Protein AF-A0A8J3A6X4-F1 (afdb_monomer_lite)

Foldseek 3Di:
DDDDDPDDDPPVVVVVVVVVVVVVVVVVLVVLLVQLLVLLVQLVVCVVVVNLVSNLVSLVSNLVSPDPVLNVLSVLLNVLSVVVVVPDPCSVVPVSNVVSNVVSVVVSCVSVDPPD

Sequence (116 aa):
MLLVAPLLLSGACSGLQERVEDVRSGSQELTDRARFCLSVVRAANALEGGDHTTAADAAQEALAQAPEELRGDARTVAEAAETVRQGDRSVLQDPTVVAAAERLQDDTRALCDPTG

Structure (mmCIF, N/CA/C/O backbone):
data_AF-A0A8J3A6X4-F1
#
_entry.id   AF-A0A8J3A6X4-F1
#
loop_
_atom_site.group_PDB
_atom_site.id
_atom_site.type_symbol
_atom_site.label_atom_id
_atom_site.label_alt_id
_atom_site.label_comp_id
_atom_site.label_asym_id
_atom_site.label_entity_id
_atom_site.label_seq_id
_atom_site.pdbx_PDB_ins_code
_atom_site.Cartn_x
_atom_site.Cartn_y
_atom_site.Cartn_z
_atom_site.occupancy
_atom_site.B_iso_or_equiv
_atom_site.auth_seq_id
_atom_site.auth_comp_id
_atom_site.auth_asym_id
_atom_site.auth_atom_id
_atom_site.pdbx_PDB_model_num
ATOM 1 N N . MET A 1 1 ? 41.258 -39.233 -47.697 1.00 44.78 1 MET A N 1
ATOM 2 C CA . MET A 1 1 ? 41.375 -38.409 -46.477 1.00 44.78 1 MET A CA 1
ATOM 3 C C . MET A 1 1 ? 41.070 -36.966 -46.839 1.00 44.78 1 MET A C 1
ATOM 5 O O . MET A 1 1 ? 41.830 -36.388 -47.598 1.00 44.78 1 MET A O 1
ATOM 9 N N . LEU A 1 2 ? 39.961 -36.419 -46.342 1.00 38.56 2 LEU A N 1
ATOM 10 C CA . LEU A 1 2 ? 39.636 -34.991 -46.386 1.00 38.56 2 LEU A CA 1
ATOM 11 C C . LEU A 1 2 ? 39.010 -34.649 -45.028 1.00 38.56 2 LEU A C 1
ATOM 13 O O . LEU A 1 2 ? 37.846 -34.931 -44.768 1.00 38.56 2 LEU A O 1
ATOM 17 N N . LEU A 1 3 ? 39.867 -34.158 -44.134 1.00 53.09 3 LEU A N 1
ATOM 18 C CA . LEU A 1 3 ? 39.555 -33.574 -42.833 1.00 53.09 3 LEU A CA 1
ATOM 19 C C . LEU A 1 3 ? 39.395 -32.068 -43.046 1.00 53.09 3 LEU A C 1
ATOM 21 O O . LEU A 1 3 ? 40.406 -31.432 -43.319 1.00 53.09 3 LEU A O 1
ATOM 25 N N . VAL A 1 4 ? 38.194 -31.497 -42.889 1.00 47.00 4 VAL A N 1
ATOM 26 C CA . VAL A 1 4 ? 38.027 -30.066 -42.562 1.00 47.00 4 VAL A CA 1
ATOM 27 C C . VAL A 1 4 ? 36.758 -29.853 -41.712 1.00 47.00 4 VAL A C 1
ATOM 29 O O . VAL A 1 4 ? 35.642 -29.855 -42.214 1.00 47.00 4 VAL A O 1
ATOM 32 N N . ALA A 1 5 ? 37.000 -29.739 -40.403 1.00 46.97 5 ALA A N 1
ATOM 33 C CA . ALA A 1 5 ? 36.341 -28.957 -39.344 1.00 46.97 5 ALA A CA 1
ATOM 34 C C . ALA A 1 5 ? 34.844 -28.551 -39.422 1.00 46.97 5 ALA A C 1
ATOM 36 O O . ALA A 1 5 ? 34.476 -27.711 -40.242 1.00 46.97 5 ALA A O 1
ATOM 37 N N . PRO A 1 6 ? 34.031 -28.923 -38.406 1.00 48.16 6 PRO A N 1
ATOM 38 C CA . PRO A 1 6 ? 32.851 -28.175 -37.992 1.00 48.16 6 PRO A CA 1
ATOM 39 C C . PRO A 1 6 ? 33.184 -27.365 -36.724 1.00 48.16 6 PRO A C 1
ATOM 41 O O . PRO A 1 6 ? 33.001 -27.845 -35.611 1.00 48.16 6 PRO A O 1
ATOM 44 N N . LEU A 1 7 ? 33.725 -26.153 -36.858 1.00 49.59 7 LEU A N 1
ATOM 45 C CA . LEU A 1 7 ? 34.092 -25.321 -35.698 1.00 49.59 7 LEU A CA 1
ATOM 46 C C . LEU A 1 7 ? 33.780 -23.835 -35.926 1.00 49.59 7 LEU A C 1
ATOM 48 O O . LEU A 1 7 ? 34.659 -23.007 -35.758 1.00 49.59 7 LEU A O 1
ATOM 52 N N . LEU A 1 8 ? 32.551 -23.468 -36.316 1.00 47.03 8 LEU A N 1
ATOM 53 C CA . LEU A 1 8 ? 32.143 -22.047 -36.392 1.00 47.03 8 LEU A CA 1
ATOM 54 C C . LEU A 1 8 ? 30.648 -21.780 -36.089 1.00 47.03 8 LEU A C 1
ATOM 56 O O . LEU A 1 8 ? 30.084 -20.814 -36.589 1.00 47.03 8 LEU A O 1
ATOM 60 N N . LEU A 1 9 ? 29.980 -22.595 -35.262 1.00 48.88 9 LEU A N 1
ATOM 61 C CA . LEU A 1 9 ? 28.567 -22.363 -34.880 1.00 48.88 9 LEU A CA 1
ATOM 62 C C . LEU A 1 9 ? 28.341 -22.069 -33.386 1.00 48.88 9 LEU A C 1
ATOM 64 O O . LEU A 1 9 ? 27.227 -21.742 -32.987 1.00 48.88 9 LEU A O 1
ATOM 68 N N . SER A 1 10 ? 29.383 -22.106 -32.557 1.00 49.12 10 SER A N 1
ATOM 69 C CA . SER A 1 10 ? 29.276 -21.901 -31.105 1.00 49.12 10 SER A CA 1
ATOM 70 C C . SER A 1 10 ? 29.256 -20.430 -30.656 1.00 49.12 10 SER A C 1
ATOM 72 O O . SER A 1 10 ? 28.929 -20.172 -29.505 1.00 49.12 10 SER A O 1
ATOM 74 N N . GLY A 1 11 ? 29.553 -19.462 -31.535 1.00 47.81 11 GLY A N 1
ATOM 75 C CA . GLY A 1 11 ? 29.547 -18.027 -31.193 1.00 47.81 11 GLY A CA 1
ATOM 76 C C . GLY A 1 11 ? 28.224 -17.291 -31.453 1.00 47.81 11 GLY A C 1
ATOM 77 O O . GLY A 1 11 ? 28.007 -16.215 -30.908 1.00 47.81 11 GLY A O 1
ATOM 78 N N . ALA A 1 12 ? 27.330 -17.855 -32.273 1.00 49.62 12 ALA A N 1
ATOM 79 C CA . ALA A 1 12 ? 26.038 -17.238 -32.600 1.00 49.62 12 ALA A CA 1
ATOM 80 C C . ALA A 1 12 ? 24.930 -17.579 -31.585 1.00 49.62 12 ALA A C 1
ATOM 82 O O . ALA A 1 12 ? 23.922 -16.881 -31.517 1.00 49.62 12 ALA A O 1
ATOM 83 N N . CYS A 1 13 ? 25.113 -18.639 -30.789 1.00 51.44 13 CYS A N 1
ATOM 84 C CA . CYS A 1 13 ? 24.137 -19.058 -29.784 1.00 51.44 13 CYS A CA 1
ATOM 85 C C . CYS A 1 13 ? 24.251 -18.248 -28.486 1.00 51.44 13 CYS A C 1
ATOM 87 O O . CYS A 1 13 ? 23.224 -17.912 -27.913 1.00 51.44 13 CYS A O 1
ATOM 89 N N . SER A 1 14 ? 25.458 -17.866 -28.057 1.00 53.91 14 SER A N 1
ATOM 90 C CA . SER A 1 14 ? 25.681 -17.103 -26.819 1.00 53.91 14 SER A CA 1
ATOM 91 C C . SER A 1 14 ? 25.059 -15.703 -26.862 1.00 53.91 14 SER A C 1
ATOM 93 O O . SER A 1 14 ? 24.336 -15.334 -25.944 1.00 53.91 14 SER A O 1
ATOM 95 N N . GLY A 1 15 ? 25.220 -14.968 -27.969 1.00 54.69 15 GLY A N 1
ATOM 96 C CA . GLY A 1 15 ? 24.597 -13.645 -28.130 1.00 54.69 15 GLY A CA 1
ATOM 97 C C . GLY A 1 15 ? 23.071 -13.677 -28.306 1.00 54.69 15 GLY A C 1
ATOM 98 O O . GLY A 1 15 ? 22.401 -12.674 -28.062 1.00 54.69 15 GLY A O 1
ATOM 99 N N . LEU A 1 16 ? 22.501 -14.815 -28.723 1.00 59.03 16 LEU A N 1
ATOM 100 C CA . LEU A 1 16 ? 21.048 -15.018 -28.748 1.00 59.03 16 LEU A CA 1
ATOM 101 C C . LEU A 1 16 ? 20.521 -1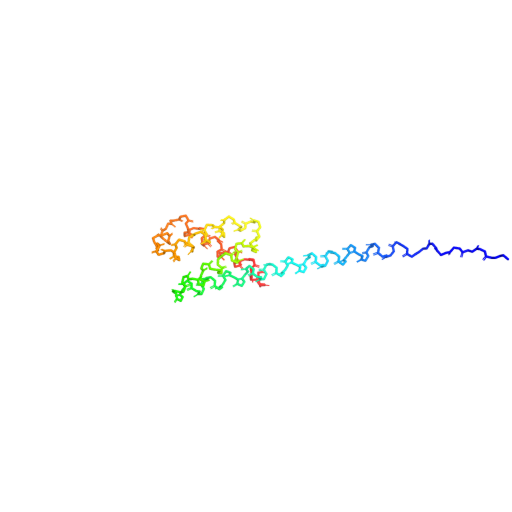5.378 -27.349 1.00 59.03 16 LEU A C 1
ATOM 103 O O . LEU A 1 16 ? 19.426 -14.963 -26.989 1.00 59.03 16 LEU A O 1
ATOM 107 N N . GLN A 1 17 ? 21.307 -16.119 -26.564 1.00 60.03 17 GLN A N 1
ATOM 108 C CA . GLN A 1 17 ? 20.974 -16.530 -25.201 1.00 60.03 17 GLN A CA 1
ATOM 109 C C . GLN A 1 17 ? 20.947 -15.334 -24.241 1.00 60.03 17 GLN A C 1
ATOM 111 O O . GLN A 1 17 ? 19.949 -15.167 -23.548 1.00 60.03 17 GLN A O 1
ATOM 116 N N . GLU A 1 18 ? 21.946 -14.443 -24.310 1.00 60.50 18 GLU A N 1
ATOM 117 C CA . GLU A 1 18 ? 21.951 -13.175 -23.558 1.00 60.50 18 GLU A CA 1
ATOM 118 C C . GLU A 1 18 ? 20.724 -12.319 -23.890 1.00 60.50 18 GLU A C 1
ATOM 120 O O . GLU A 1 18 ? 20.041 -11.840 -22.994 1.00 60.50 18 GLU A O 1
ATOM 125 N N . ARG A 1 19 ? 20.371 -12.179 -25.176 1.00 62.09 19 ARG A N 1
ATOM 126 C CA . ARG A 1 19 ? 19.186 -11.403 -25.586 1.00 62.09 19 ARG A CA 1
ATOM 127 C C . ARG A 1 19 ? 17.869 -12.029 -25.125 1.00 62.09 19 ARG A C 1
ATOM 129 O O . ARG A 1 19 ? 16.920 -11.304 -24.847 1.00 62.09 19 ARG A O 1
ATOM 136 N N . VAL A 1 20 ? 17.782 -13.358 -25.073 1.00 63.88 20 VAL A N 1
ATOM 137 C CA . VAL A 1 20 ? 16.595 -14.064 -24.567 1.00 63.88 20 VAL A CA 1
ATOM 138 C C . VAL A 1 20 ? 16.482 -13.926 -23.047 1.00 63.88 20 VAL A C 1
ATOM 140 O O . VAL A 1 20 ? 15.371 -13.759 -22.547 1.00 63.88 20 VAL A O 1
ATOM 143 N N . GLU A 1 21 ? 17.598 -13.960 -22.316 1.00 62.25 21 GLU A N 1
ATOM 144 C CA . GLU A 1 21 ? 17.624 -13.687 -20.874 1.00 62.25 21 GLU A CA 1
ATOM 145 C C . GLU A 1 21 ? 17.238 -12.240 -20.562 1.00 62.25 21 GLU A C 1
ATOM 147 O O . GLU A 1 21 ? 16.410 -12.024 -19.681 1.00 62.25 21 GLU A O 1
ATOM 152 N N . ASP A 1 22 ? 17.725 -11.275 -21.340 1.00 66.31 22 ASP A N 1
ATOM 153 C CA . ASP A 1 22 ? 17.411 -9.851 -21.173 1.00 66.31 22 ASP A CA 1
ATOM 154 C C . ASP A 1 22 ? 15.918 -9.563 -21.435 1.00 66.31 22 ASP A C 1
ATOM 156 O O . ASP A 1 22 ? 15.228 -8.937 -20.629 1.00 66.31 22 ASP A O 1
ATOM 160 N N . VAL A 1 23 ? 15.354 -10.139 -22.508 1.00 63.72 23 VAL A N 1
ATOM 161 C CA . VAL A 1 23 ? 13.910 -10.057 -22.808 1.00 63.72 23 VAL A CA 1
ATOM 162 C C . VAL A 1 23 ? 13.067 -10.744 -21.731 1.00 63.72 23 VAL A C 1
ATOM 164 O O . VAL A 1 23 ? 11.994 -10.251 -21.370 1.00 63.72 23 VAL A O 1
ATOM 167 N N . ARG A 1 24 ? 13.524 -11.885 -21.203 1.00 67.81 24 ARG A N 1
ATOM 168 C CA . ARG A 1 24 ? 12.823 -12.607 -20.135 1.00 67.81 24 ARG A CA 1
ATOM 169 C C . ARG A 1 24 ? 12.846 -11.823 -18.826 1.00 67.81 24 ARG A C 1
ATOM 171 O O . ARG A 1 24 ? 11.805 -11.749 -18.177 1.00 67.81 24 ARG A O 1
ATOM 178 N N . SER A 1 25 ? 13.988 -11.237 -18.476 1.00 66.50 25 SER A N 1
ATOM 179 C CA . SER A 1 25 ? 14.158 -10.392 -17.293 1.00 66.50 25 SER A CA 1
ATOM 180 C C . SER A 1 25 ? 13.246 -9.168 -17.374 1.00 66.50 25 SER A C 1
ATOM 182 O O . SER A 1 25 ? 12.422 -8.960 -16.486 1.00 66.50 25 SER A O 1
ATOM 184 N N . GLY A 1 26 ? 13.265 -8.446 -18.500 1.00 69.69 26 GLY A N 1
ATOM 185 C CA . GLY A 1 26 ? 12.370 -7.305 -18.714 1.00 69.69 26 GLY A CA 1
ATOM 186 C C . GLY A 1 26 ? 10.883 -7.687 -18.699 1.00 69.69 26 GLY A C 1
ATOM 187 O O . GLY A 1 26 ? 10.051 -6.949 -18.181 1.00 69.69 26 GLY A O 1
ATOM 188 N N . SER A 1 27 ? 10.523 -8.874 -19.201 1.00 69.81 27 SER A N 1
ATOM 189 C CA . SER A 1 27 ? 9.133 -9.359 -19.155 1.00 69.81 27 SER A CA 1
ATOM 190 C C . SER A 1 27 ? 8.670 -9.696 -17.733 1.00 69.81 27 SER A C 1
ATOM 192 O O . SER A 1 27 ? 7.501 -9.486 -17.402 1.00 69.81 27 SER A O 1
ATOM 194 N N . GLN A 1 28 ? 9.561 -10.230 -16.894 1.00 74.81 28 GLN A N 1
ATOM 195 C CA . GLN A 1 28 ? 9.268 -10.513 -15.488 1.00 74.81 28 GLN A CA 1
ATOM 196 C C . GLN A 1 28 ? 9.065 -9.215 -14.708 1.00 74.81 28 GLN A C 1
ATOM 198 O O . GLN A 1 28 ? 8.036 -9.067 -14.056 1.00 74.81 28 GLN A O 1
ATOM 203 N N . GLU A 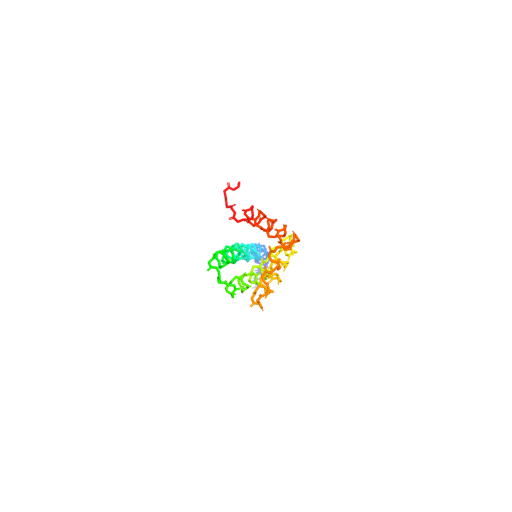1 29 ? 9.952 -8.240 -14.892 1.00 77.88 29 GLU A N 1
ATOM 204 C CA . GLU A 1 29 ? 9.854 -6.924 -14.256 1.00 77.88 29 GLU A CA 1
ATOM 205 C C . GLU A 1 29 ? 8.563 -6.181 -14.642 1.00 77.88 29 GLU A C 1
ATOM 207 O O . GLU A 1 29 ? 7.856 -5.655 -13.782 1.00 77.88 29 GLU A O 1
ATOM 212 N N . LEU A 1 30 ? 8.179 -6.210 -15.924 1.00 80.94 30 LEU A N 1
ATOM 213 C CA . LEU A 1 30 ? 6.901 -5.653 -16.382 1.00 80.94 30 LEU A CA 1
ATOM 214 C C . LEU A 1 30 ? 5.695 -6.367 -15.761 1.00 80.94 30 LEU A C 1
ATOM 216 O O . LEU A 1 30 ? 4.687 -5.731 -15.447 1.00 80.94 30 LEU A O 1
ATOM 220 N N . THR A 1 31 ? 5.789 -7.686 -15.584 1.00 85.69 31 THR A N 1
ATOM 221 C CA . THR A 1 31 ? 4.718 -8.475 -14.968 1.00 85.69 31 THR A CA 1
ATOM 222 C C . THR A 1 31 ? 4.575 -8.133 -13.486 1.00 85.69 31 THR A C 1
ATOM 224 O O . THR A 1 31 ? 3.452 -7.959 -13.012 1.00 85.69 31 THR A O 1
ATOM 227 N N . ASP A 1 32 ? 5.684 -8.003 -12.761 1.00 87.25 32 ASP A N 1
ATOM 228 C CA . ASP A 1 32 ? 5.676 -7.675 -11.335 1.00 87.25 32 ASP A CA 1
ATOM 229 C C . ASP A 1 32 ? 5.201 -6.237 -11.105 1.00 87.25 32 ASP A C 1
ATOM 231 O O . ASP A 1 32 ? 4.323 -6.016 -10.271 1.00 87.25 32 ASP A O 1
ATOM 235 N N . ARG A 1 33 ? 5.620 -5.285 -11.952 1.00 89.38 33 ARG A N 1
ATOM 236 C CA . ARG A 1 33 ? 5.067 -3.920 -11.972 1.00 89.38 33 ARG A CA 1
ATOM 237 C C . ARG A 1 33 ? 3.558 -3.920 -12.206 1.00 89.38 33 ARG A C 1
ATOM 239 O O . ARG A 1 33 ? 2.828 -3.264 -11.471 1.00 89.38 33 ARG A O 1
ATOM 246 N N . ALA A 1 34 ? 3.059 -4.673 -13.187 1.00 90.19 34 ALA A N 1
ATOM 247 C CA . ALA A 1 34 ? 1.622 -4.748 -13.449 1.00 90.19 34 ALA A CA 1
ATOM 248 C C . ALA A 1 34 ? 0.843 -5.351 -12.263 1.00 90.19 34 ALA A C 1
ATOM 250 O O . ALA A 1 34 ? -0.237 -4.863 -11.923 1.00 90.19 34 ALA A O 1
ATOM 251 N N . ARG A 1 35 ? 1.391 -6.384 -11.606 1.00 92.88 35 ARG A N 1
ATOM 252 C CA . ARG A 1 35 ? 0.802 -6.973 -10.391 1.00 92.88 35 ARG A CA 1
ATOM 253 C C . ARG A 1 35 ? 0.796 -5.991 -9.227 1.00 92.88 35 ARG A C 1
ATOM 255 O O . ARG A 1 35 ? -0.217 -5.889 -8.537 1.00 92.88 35 ARG A O 1
ATOM 262 N N . PHE A 1 36 ? 1.883 -5.252 -9.035 1.00 94.00 36 PHE A N 1
ATOM 263 C CA . PHE A 1 36 ? 1.962 -4.183 -8.048 1.00 94.00 36 PHE A CA 1
ATOM 264 C C . PHE A 1 36 ? 0.869 -3.131 -8.286 1.00 94.00 36 PHE A C 1
ATOM 266 O O . PHE A 1 36 ? 0.037 -2.893 -7.416 1.00 94.00 36 PHE A O 1
ATOM 273 N N . CYS A 1 37 ? 0.772 -2.589 -9.501 1.00 93.44 37 CYS A N 1
ATOM 274 C CA . CYS A 1 37 ? -0.262 -1.615 -9.857 1.00 93.44 37 CYS A CA 1
ATOM 275 C C . CYS A 1 37 ? -1.684 -2.133 -9.575 1.00 93.44 37 CYS A C 1
ATOM 277 O O . CYS A 1 37 ? -2.509 -1.441 -8.978 1.00 93.44 37 CYS A O 1
ATOM 279 N N . LEU A 1 38 ? -1.977 -3.369 -9.994 1.00 93.44 38 LEU A N 1
ATOM 280 C CA . LEU A 1 38 ? -3.293 -3.982 -9.814 1.00 93.44 38 LEU A CA 1
ATOM 281 C C . LEU A 1 38 ? -3.636 -4.183 -8.330 1.00 93.44 38 LEU A C 1
ATOM 283 O O . LEU A 1 38 ? -4.772 -3.940 -7.921 1.00 93.44 38 LEU A O 1
ATOM 287 N N . SER A 1 39 ? -2.671 -4.642 -7.534 1.00 95.31 39 SER A N 1
ATOM 288 C CA . SER A 1 39 ? -2.868 -4.909 -6.107 1.00 95.31 39 SER A CA 1
ATOM 289 C C . SER A 1 39 ? -3.076 -3.623 -5.309 1.00 95.31 39 SER A C 1
ATOM 291 O O . SER A 1 39 ? -3.983 -3.590 -4.480 1.00 95.31 39 SER A O 1
ATOM 293 N N . VAL A 1 40 ? -2.366 -2.533 -5.630 1.00 93.38 40 VAL A N 1
ATOM 294 C CA . VAL A 1 40 ? -2.621 -1.211 -5.026 1.00 93.38 40 VAL A CA 1
ATOM 295 C C . VAL A 1 40 ? -4.048 -0.734 -5.317 1.00 93.38 40 VAL A C 1
ATOM 297 O O . VAL A 1 40 ? -4.772 -0.352 -4.398 1.00 93.38 40 VAL A O 1
ATOM 300 N N . VAL A 1 41 ? -4.504 -0.824 -6.572 1.00 92.69 41 VAL A N 1
ATOM 301 C CA . VAL A 1 41 ? -5.880 -0.444 -6.946 1.00 92.69 41 VAL A CA 1
ATOM 302 C C . VAL A 1 41 ? -6.916 -1.323 -6.240 1.00 92.69 41 VAL A C 1
ATOM 304 O O . VAL A 1 41 ? -7.939 -0.826 -5.767 1.00 92.69 41 VAL A O 1
ATOM 307 N N . ARG A 1 42 ? -6.667 -2.634 -6.136 1.00 94.69 42 ARG A N 1
ATOM 308 C CA . ARG A 1 42 ? -7.544 -3.555 -5.401 1.00 94.69 42 ARG A CA 1
ATOM 309 C C . ARG A 1 42 ? -7.615 -3.186 -3.917 1.00 94.69 42 ARG A C 1
ATOM 311 O O . ARG A 1 42 ? -8.716 -3.169 -3.374 1.00 94.69 42 ARG A O 1
ATOM 318 N N . ALA A 1 43 ? -6.482 -2.879 -3.289 1.00 93.00 43 ALA A N 1
ATOM 319 C CA . ALA A 1 43 ? -6.425 -2.478 -1.887 1.00 93.00 43 ALA A CA 1
ATOM 320 C C . ALA A 1 43 ? -7.219 -1.187 -1.641 1.00 93.00 43 ALA A C 1
ATOM 322 O O . ALA A 1 43 ? -8.044 -1.146 -0.729 1.00 93.00 43 ALA A O 1
ATOM 323 N N . ALA A 1 44 ? -7.041 -0.176 -2.498 1.00 89.56 44 ALA A N 1
ATOM 324 C CA . ALA A 1 44 ? -7.770 1.088 -2.417 1.00 89.56 44 ALA A CA 1
ATOM 325 C C . ALA A 1 44 ? -9.291 0.887 -2.549 1.00 89.56 44 ALA A C 1
ATOM 327 O O . ALA A 1 44 ? -10.046 1.288 -1.665 1.00 89.56 44 ALA A O 1
ATOM 328 N N . ASN A 1 45 ? -9.739 0.169 -3.585 1.00 92.50 45 ASN A N 1
ATOM 329 C CA . ASN A 1 45 ? -11.163 -0.117 -3.796 1.00 92.50 45 ASN A CA 1
ATOM 330 C C . ASN A 1 45 ? -11.782 -0.912 -2.634 1.00 92.50 45 ASN A C 1
ATOM 332 O O . ASN A 1 45 ? -12.928 -0.677 -2.253 1.00 92.50 45 ASN A O 1
ATOM 336 N N . ALA A 1 46 ? -11.040 -1.867 -2.065 1.00 93.31 46 ALA A N 1
ATOM 337 C CA . ALA A 1 46 ? -11.506 -2.651 -0.926 1.00 93.31 46 ALA A CA 1
ATOM 338 C C . ALA A 1 46 ? -11.633 -1.795 0.345 1.00 93.31 46 ALA A C 1
ATOM 340 O O . ALA A 1 46 ? -12.630 -1.911 1.058 1.00 93.31 46 ALA A O 1
ATOM 341 N N . LEU A 1 47 ? -10.679 -0.887 0.596 1.00 87.56 47 LEU A N 1
ATOM 342 C CA . LEU A 1 47 ? -10.763 0.080 1.697 1.00 87.56 47 LEU A CA 1
ATOM 343 C C . LEU A 1 47 ? -11.977 1.002 1.551 1.00 87.56 47 LEU A C 1
ATOM 345 O O . LEU A 1 47 ? -12.722 1.167 2.518 1.00 87.56 47 LEU A O 1
ATOM 349 N N . GLU A 1 48 ? -12.207 1.553 0.357 1.00 88.00 48 GLU A N 1
ATOM 350 C CA . GLU A 1 48 ? -13.369 2.401 0.053 1.00 88.00 48 GLU A CA 1
ATOM 351 C C . GLU A 1 48 ? -14.696 1.649 0.222 1.00 88.00 48 GLU A C 1
ATOM 353 O O . GLU A 1 48 ? -15.661 2.190 0.764 1.00 88.00 48 GLU A O 1
ATOM 358 N N . GLY A 1 49 ? -14.733 0.377 -0.185 1.00 89.75 49 GLY A N 1
ATOM 359 C CA . GLY A 1 49 ? -15.879 -0.515 0.001 1.00 89.75 49 GLY A CA 1
ATOM 360 C C . GLY A 1 49 ? -16.079 -1.006 1.440 1.00 89.75 49 GLY A C 1
ATOM 361 O O . GLY A 1 49 ? -17.083 -1.659 1.722 1.00 89.75 49 GLY A O 1
ATOM 362 N N . GLY A 1 50 ? -15.147 -0.712 2.353 1.00 89.19 50 GLY A N 1
ATOM 363 C CA . GLY A 1 50 ? -15.171 -1.183 3.740 1.00 89.19 50 GLY A CA 1
ATOM 364 C C . GLY A 1 50 ? -14.793 -2.659 3.925 1.00 89.19 50 GLY A C 1
ATOM 365 O O . GLY A 1 50 ? -14.945 -3.188 5.026 1.00 89.19 50 GLY A O 1
ATOM 366 N N . ASP A 1 51 ? -14.290 -3.325 2.884 1.00 94.56 51 ASP A N 1
ATOM 367 C CA . ASP A 1 51 ? -13.776 -4.693 2.951 1.00 94.56 51 ASP A CA 1
ATOM 368 C C . ASP A 1 51 ? -12.309 -4.688 3.399 1.00 94.56 51 ASP A C 1
ATOM 370 O O . AS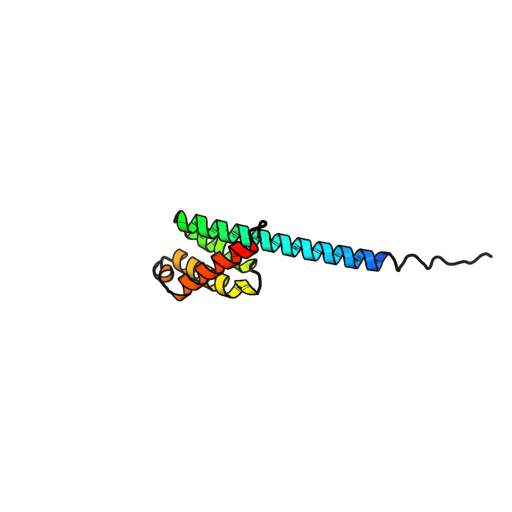P A 1 51 ? -11.361 -4.702 2.611 1.00 94.56 51 ASP A O 1
ATOM 374 N N . HIS A 1 52 ? -12.125 -4.648 4.714 1.00 91.75 52 HIS A N 1
ATOM 375 C CA . HIS A 1 52 ? -10.803 -4.575 5.331 1.00 91.75 52 HIS A CA 1
ATOM 376 C C . HIS A 1 52 ? -9.972 -5.849 5.182 1.00 91.75 52 HIS A C 1
ATOM 378 O O . HIS A 1 52 ? -8.746 -5.778 5.229 1.00 91.75 52 HIS A O 1
ATOM 384 N N . THR A 1 53 ? -10.612 -7.002 4.989 1.00 94.44 53 THR A N 1
ATOM 385 C CA . THR A 1 53 ? -9.895 -8.258 4.758 1.00 94.44 53 THR A CA 1
ATOM 386 C C . THR A 1 53 ? -9.264 -8.240 3.374 1.00 94.44 53 THR A C 1
ATOM 388 O O . THR A 1 53 ? -8.050 -8.401 3.263 1.00 94.44 53 THR A O 1
ATOM 391 N N . THR A 1 54 ? -10.053 -7.937 2.339 1.00 95.50 54 THR A N 1
ATOM 392 C CA . THR A 1 54 ? -9.535 -7.823 0.970 1.00 95.50 54 THR A CA 1
ATOM 393 C C . THR A 1 54 ? -8.512 -6.695 0.850 1.00 95.50 54 THR A C 1
ATOM 395 O O . THR A 1 54 ? -7.515 -6.847 0.145 1.00 95.50 54 THR A O 1
ATOM 398 N N . ALA A 1 55 ? -8.715 -5.581 1.558 1.00 93.62 55 ALA A N 1
ATOM 399 C CA . ALA A 1 55 ? -7.751 -4.487 1.604 1.00 93.62 55 ALA A CA 1
ATOM 400 C C . ALA A 1 55 ? -6.385 -4.927 2.143 1.00 93.62 55 ALA A C 1
ATOM 402 O O . ALA A 1 55 ? -5.363 -4.635 1.525 1.00 93.62 55 ALA A O 1
ATOM 403 N N . ALA A 1 56 ? -6.368 -5.637 3.274 1.00 95.50 56 ALA A N 1
ATOM 404 C CA . ALA A 1 56 ? -5.136 -6.127 3.879 1.00 95.50 56 ALA A CA 1
ATOM 405 C C . ALA A 1 56 ? -4.431 -7.145 2.977 1.00 95.50 56 ALA A C 1
ATOM 407 O O . ALA A 1 56 ? -3.234 -7.013 2.727 1.00 95.50 56 ALA A O 1
ATOM 408 N N . ASP A 1 57 ? -5.169 -8.109 2.426 1.00 97.31 57 ASP A N 1
ATOM 409 C CA . ASP A 1 57 ? -4.596 -9.134 1.551 1.00 97.31 57 ASP A CA 1
ATOM 410 C C . ASP A 1 57 ? -3.999 -8.511 0.275 1.00 97.31 57 ASP A C 1
ATOM 412 O O . ASP A 1 57 ? -2.883 -8.847 -0.126 1.00 97.31 57 ASP A O 1
ATOM 416 N N . ALA A 1 58 ? -4.695 -7.540 -0.326 1.00 96.06 58 ALA A N 1
ATOM 417 C CA . ALA A 1 58 ? -4.202 -6.812 -1.491 1.00 96.06 58 ALA A CA 1
ATOM 418 C C . ALA A 1 58 ? -3.005 -5.902 -1.161 1.00 96.06 58 ALA A C 1
ATOM 420 O O . ALA A 1 58 ? -2.090 -5.788 -1.972 1.00 96.06 58 ALA A O 1
ATOM 421 N N . ALA A 1 59 ? -2.963 -5.288 0.025 1.00 95.19 59 ALA A N 1
ATOM 422 C CA . ALA A 1 59 ? -1.813 -4.495 0.460 1.00 95.19 59 ALA A CA 1
ATOM 423 C C . ALA A 1 59 ? -0.560 -5.366 0.680 1.00 95.19 59 ALA A C 1
ATOM 425 O O . ALA A 1 59 ? 0.547 -4.956 0.334 1.00 95.19 59 ALA A O 1
ATOM 426 N N . GLN A 1 60 ? -0.723 -6.592 1.189 1.00 96.75 60 GLN A N 1
ATOM 427 C CA . GLN A 1 60 ? 0.371 -7.565 1.299 1.00 96.75 60 GLN A CA 1
ATOM 428 C C . GLN A 1 60 ? 0.841 -8.052 -0.082 1.00 96.75 60 GLN A C 1
ATOM 430 O O . GLN A 1 60 ? 2.042 -8.194 -0.311 1.00 96.75 60 GLN A O 1
ATOM 435 N N . GLU A 1 61 ? -0.085 -8.258 -1.026 1.00 96.00 61 GLU A N 1
ATOM 436 C CA . GLU A 1 61 ? 0.246 -8.570 -2.424 1.00 96.00 61 GLU A CA 1
ATOM 437 C C . GLU A 1 61 ? 1.038 -7.426 -3.080 1.00 96.00 61 GLU A C 1
ATOM 439 O O . GLU A 1 61 ? 2.063 -7.678 -3.719 1.00 96.00 61 GLU A O 1
ATOM 444 N N . ALA A 1 62 ? 0.625 -6.175 -2.858 1.00 94.81 62 ALA A N 1
ATOM 445 C CA . ALA A 1 62 ? 1.352 -4.995 -3.317 1.00 94.81 62 ALA A CA 1
ATOM 446 C C . ALA A 1 62 ? 2.757 -4.932 -2.711 1.00 94.81 62 ALA A C 1
ATOM 448 O O . ALA A 1 62 ? 3.727 -4.762 -3.441 1.00 94.81 62 ALA A O 1
ATOM 449 N N . LEU A 1 63 ? 2.906 -5.150 -1.402 1.00 96.38 63 LEU A N 1
ATOM 450 C CA . LEU A 1 63 ? 4.219 -5.179 -0.755 1.00 96.38 63 LEU A CA 1
ATOM 451 C C . LEU A 1 63 ? 5.150 -6.244 -1.357 1.00 96.38 63 LEU A C 1
ATOM 453 O O . LEU A 1 63 ? 6.336 -5.978 -1.558 1.00 96.38 63 LEU A O 1
ATOM 457 N N . ALA A 1 64 ? 4.628 -7.435 -1.660 1.00 95.12 64 ALA A N 1
ATOM 458 C CA . ALA A 1 64 ? 5.415 -8.526 -2.234 1.00 95.12 64 ALA A CA 1
ATOM 459 C C . ALA A 1 64 ? 5.957 -8.206 -3.637 1.00 95.12 64 ALA A C 1
ATOM 461 O O . ALA A 1 64 ? 7.008 -8.719 -4.011 1.00 95.12 64 ALA A O 1
ATOM 462 N N . GLN A 1 65 ? 5.249 -7.360 -4.389 1.00 93.12 65 GLN A N 1
ATOM 463 C CA . GLN A 1 65 ? 5.596 -6.962 -5.757 1.00 93.12 65 GLN A CA 1
ATOM 464 C C . GLN A 1 65 ? 6.182 -5.545 -5.843 1.00 93.12 65 GLN A C 1
ATOM 466 O O . GLN A 1 65 ? 6.480 -5.064 -6.935 1.00 93.12 65 GLN A O 1
ATOM 471 N N . ALA A 1 66 ? 6.325 -4.855 -4.709 1.00 93.19 66 ALA A N 1
ATOM 472 C CA . ALA A 1 66 ? 6.745 -3.465 -4.684 1.00 93.19 66 ALA A CA 1
ATOM 473 C C . ALA A 1 66 ? 8.183 -3.312 -5.216 1.00 93.19 66 ALA A C 1
ATOM 475 O O . ALA A 1 66 ? 9.087 -4.026 -4.743 1.00 93.19 66 ALA A O 1
ATOM 476 N N . PRO A 1 67 ? 8.418 -2.346 -6.128 1.00 91.12 67 PRO A N 1
ATOM 477 C CA . PRO A 1 67 ? 9.759 -1.861 -6.443 1.00 91.12 67 PRO A CA 1
ATOM 478 C C . PRO A 1 67 ? 10.504 -1.451 -5.170 1.00 91.12 67 PRO A C 1
ATOM 480 O O . PRO A 1 67 ? 9.879 -1.074 -4.174 1.00 91.12 67 PRO A O 1
ATOM 483 N N . GLU A 1 68 ? 11.835 -1.526 -5.184 1.00 91.75 68 GLU A N 1
ATOM 484 C CA . GLU A 1 68 ? 12.660 -1.230 -4.002 1.00 91.75 68 GLU A CA 1
ATOM 485 C C . GLU A 1 68 ? 12.360 0.165 -3.439 1.00 91.75 68 GLU A C 1
ATOM 487 O O . GLU A 1 68 ? 12.245 0.341 -2.227 1.00 91.75 68 GLU A O 1
ATOM 492 N N . GLU A 1 69 ? 12.151 1.129 -4.331 1.00 91.19 69 GLU A N 1
ATOM 493 C CA . GLU A 1 69 ? 11.912 2.535 -4.023 1.00 91.19 69 GLU A CA 1
ATOM 494 C C . GLU A 1 69 ? 10.585 2.750 -3.281 1.00 91.19 69 GLU A C 1
ATOM 496 O O . GLU A 1 69 ? 10.489 3.646 -2.448 1.00 91.19 69 GLU A O 1
ATOM 501 N N . LEU A 1 70 ? 9.582 1.901 -3.537 1.00 94.06 70 LEU A N 1
ATOM 502 C CA . LEU A 1 70 ? 8.234 2.007 -2.959 1.00 94.06 70 LEU A CA 1
ATOM 503 C C . LEU A 1 70 ? 8.008 1.055 -1.788 1.00 94.06 70 LEU A C 1
ATOM 505 O O . LEU A 1 70 ? 7.003 1.151 -1.083 1.00 94.06 70 LEU A O 1
ATOM 509 N N . ARG A 1 71 ? 8.936 0.122 -1.551 1.00 94.56 71 ARG A N 1
ATOM 510 C CA . ARG A 1 71 ? 8.765 -0.946 -0.562 1.00 94.56 71 ARG A CA 1
ATOM 511 C C . ARG A 1 71 ? 8.614 -0.422 0.865 1.00 94.56 71 ARG A C 1
ATOM 513 O O . ARG A 1 71 ? 7.935 -1.058 1.668 1.00 94.56 71 ARG A O 1
ATOM 520 N N . GLY A 1 72 ? 9.237 0.714 1.184 1.00 96.50 72 GLY A N 1
ATOM 521 C CA . GLY A 1 72 ? 9.106 1.366 2.489 1.00 96.50 72 GLY A CA 1
ATOM 522 C C . GLY A 1 72 ? 7.666 1.793 2.770 1.00 96.50 72 GLY A C 1
ATOM 523 O O . GLY A 1 72 ? 7.064 1.327 3.736 1.00 96.50 72 GLY A O 1
ATOM 524 N N . ASP A 1 73 ? 7.098 2.606 1.881 1.00 95.81 73 ASP A N 1
ATOM 525 C CA . ASP A 1 73 ? 5.730 3.106 2.023 1.00 95.81 73 ASP A CA 1
ATOM 526 C C . ASP A 1 73 ? 4.694 1.980 1.874 1.00 95.81 73 ASP A C 1
ATOM 528 O O . ASP A 1 73 ? 3.758 1.891 2.672 1.00 95.81 73 ASP A O 1
ATOM 532 N N . ALA A 1 74 ? 4.912 1.040 0.945 1.00 94.81 74 ALA A N 1
ATOM 533 C CA . ALA A 1 74 ? 4.083 -0.159 0.805 1.00 94.81 74 ALA A CA 1
ATOM 534 C C . ALA A 1 74 ? 4.051 -1.000 2.090 1.00 94.81 74 ALA A C 1
ATOM 536 O O . ALA A 1 74 ? 2.996 -1.512 2.462 1.00 94.81 74 ALA A O 1
ATOM 537 N N . ARG A 1 75 ? 5.181 -1.119 2.804 1.00 97.62 75 ARG A N 1
ATOM 538 C CA . ARG A 1 75 ? 5.239 -1.843 4.081 1.00 97.62 75 ARG A CA 1
ATOM 539 C C . ARG A 1 75 ? 4.410 -1.140 5.145 1.00 97.62 75 ARG A C 1
ATOM 541 O O . ARG A 1 75 ? 3.592 -1.795 5.782 1.00 97.62 75 ARG A O 1
ATOM 548 N N . THR A 1 76 ? 4.580 0.172 5.304 1.00 97.00 76 THR A N 1
ATOM 549 C CA . THR A 1 76 ? 3.805 0.959 6.272 1.00 97.00 76 THR A CA 1
ATOM 550 C C . THR A 1 76 ? 2.301 0.833 6.021 1.00 97.00 76 THR A C 1
ATOM 552 O O . THR A 1 76 ? 1.537 0.603 6.958 1.00 97.00 76 THR A O 1
ATOM 555 N N . VAL A 1 77 ? 1.866 0.910 4.761 1.00 95.19 77 VAL A N 1
ATOM 556 C CA . VAL A 1 77 ? 0.451 0.745 4.395 1.00 95.19 77 VAL A CA 1
ATOM 557 C C . VAL A 1 77 ? -0.039 -0.683 4.654 1.00 95.19 77 VAL A C 1
ATOM 559 O O . VAL A 1 77 ? -1.130 -0.863 5.193 1.00 95.19 77 VAL A O 1
ATOM 562 N N . ALA A 1 78 ? 0.751 -1.706 4.321 1.00 96.25 78 ALA A N 1
ATOM 563 C CA . ALA A 1 78 ? 0.375 -3.103 4.529 1.00 96.25 78 ALA A CA 1
ATOM 564 C C . ALA A 1 78 ? 0.263 -3.475 6.021 1.00 96.25 78 ALA A C 1
ATOM 566 O O . ALA A 1 78 ? -0.656 -4.198 6.409 1.00 96.25 78 ALA A O 1
ATOM 567 N N . GLU A 1 79 ? 1.149 -2.947 6.869 1.00 96.62 79 GLU A N 1
ATOM 568 C CA . GLU A 1 79 ? 1.085 -3.092 8.331 1.00 96.62 79 GLU A CA 1
ATOM 569 C C . GLU A 1 79 ? -0.131 -2.361 8.928 1.00 96.62 79 GLU A C 1
ATOM 571 O O . GLU A 1 79 ? -0.817 -2.890 9.810 1.00 96.62 79 GLU A O 1
ATOM 576 N N . ALA A 1 80 ? -0.455 -1.170 8.417 1.00 95.00 80 ALA A N 1
ATOM 577 C CA . ALA A 1 80 ? -1.658 -0.448 8.818 1.00 95.00 80 ALA A CA 1
ATOM 578 C C . ALA A 1 80 ? -2.935 -1.198 8.408 1.00 95.00 80 ALA A C 1
ATOM 580 O O . ALA A 1 80 ? -3.846 -1.351 9.220 1.00 95.00 80 ALA A O 1
ATOM 581 N N . ALA A 1 81 ? -2.999 -1.723 7.181 1.00 93.62 81 ALA A N 1
ATOM 582 C CA . ALA A 1 81 ? -4.138 -2.507 6.707 1.00 93.62 81 ALA A CA 1
ATOM 583 C C . ALA A 1 81 ? -4.343 -3.785 7.541 1.00 93.62 81 ALA A C 1
ATOM 585 O O . ALA A 1 81 ? -5.475 -4.140 7.872 1.00 93.62 81 ALA A O 1
ATOM 586 N N . GLU A 1 82 ? -3.252 -4.432 7.956 1.00 95.44 82 GLU A N 1
ATOM 587 C CA . GLU A 1 82 ? -3.290 -5.567 8.879 1.00 95.44 82 GLU A CA 1
ATOM 588 C C . GLU A 1 82 ? -3.863 -5.183 10.252 1.00 95.44 82 GLU A C 1
ATOM 590 O O . GLU A 1 82 ? -4.704 -5.886 10.813 1.00 95.44 82 GLU A O 1
ATOM 595 N N . THR A 1 83 ? -3.459 -4.029 10.773 1.00 94.69 83 THR A N 1
ATOM 596 C CA . THR A 1 83 ? -3.960 -3.493 12.045 1.00 94.69 83 THR A CA 1
ATOM 597 C C . THR A 1 83 ? -5.460 -3.173 11.967 1.00 94.69 83 THR A C 1
ATOM 599 O O . THR A 1 83 ? -6.233 -3.531 12.861 1.00 94.69 83 THR A O 1
ATOM 602 N N . VAL A 1 84 ? -5.910 -2.610 10.841 1.00 93.44 84 VAL A N 1
ATOM 603 C CA . VAL A 1 84 ? -7.334 -2.385 10.549 1.00 93.44 84 VAL A CA 1
ATOM 604 C C . VAL A 1 84 ? -8.107 -3.701 10.491 1.00 93.44 84 VAL A C 1
ATOM 606 O O . VAL A 1 84 ? -9.203 -3.785 11.050 1.00 93.44 84 VAL A O 1
ATOM 609 N N . ARG A 1 85 ? -7.548 -4.745 9.863 1.00 92.12 85 ARG A N 1
ATOM 610 C CA . ARG A 1 85 ? -8.147 -6.089 9.819 1.00 92.12 85 ARG A CA 1
ATOM 611 C C . ARG A 1 85 ? -8.345 -6.677 11.219 1.00 92.12 85 ARG A C 1
ATOM 613 O O . ARG A 1 85 ? -9.331 -7.371 11.453 1.00 92.12 85 ARG A O 1
ATOM 620 N N . GLN A 1 86 ? -7.449 -6.366 12.152 1.00 93.44 86 GLN A N 1
ATOM 621 C CA . GLN A 1 86 ? -7.542 -6.770 13.560 1.00 93.44 86 GLN A CA 1
ATOM 622 C C . GLN A 1 86 ? -8.529 -5.917 14.380 1.00 93.44 86 GLN A C 1
ATOM 624 O O . GLN A 1 86 ? -8.802 -6.233 15.537 1.00 93.44 86 GLN A O 1
ATOM 629 N N . GLY A 1 87 ? -9.114 -4.879 13.776 1.00 90.88 87 GLY A N 1
ATOM 630 C CA . GLY A 1 87 ? -10.186 -4.068 14.352 1.00 90.88 87 GLY A CA 1
ATOM 631 C C . GLY A 1 87 ? -9.756 -2.680 14.824 1.00 90.88 87 GLY A C 1
ATOM 632 O O . GLY A 1 87 ? -10.622 -1.886 15.198 1.00 90.88 87 GLY A O 1
ATOM 633 N N . ASP A 1 88 ? -8.465 -2.347 14.774 1.00 92.12 88 ASP A N 1
ATOM 634 C CA . ASP A 1 88 ? -7.991 -1.015 15.140 1.00 92.12 88 ASP A CA 1
ATOM 635 C C . ASP A 1 88 ? -7.923 -0.101 13.912 1.00 92.12 88 ASP A C 1
ATOM 637 O O . ASP A 1 88 ? -6.976 -0.102 13.129 1.00 92.12 88 ASP A O 1
ATOM 641 N N . ARG A 1 89 ? -8.969 0.711 13.748 1.00 89.81 89 ARG A N 1
ATOM 642 C CA . ARG A 1 89 ? -9.086 1.687 12.654 1.00 89.81 89 ARG A CA 1
ATOM 643 C C . ARG A 1 89 ? -8.416 3.023 12.976 1.00 89.81 89 ARG A C 1
ATOM 645 O O . ARG A 1 89 ? -8.355 3.881 12.098 1.00 89.81 89 ARG A O 1
ATOM 652 N N . SER A 1 90 ? -7.933 3.224 14.204 1.00 93.75 90 SER A N 1
ATOM 653 C CA . SER A 1 90 ? -7.275 4.477 14.591 1.00 93.75 90 SER A CA 1
ATOM 654 C C . SER A 1 90 ? -5.941 4.670 13.867 1.00 93.75 90 SER A C 1
ATOM 656 O O . SER A 1 90 ? -5.563 5.803 13.587 1.00 93.75 90 SER A O 1
ATOM 658 N N . VAL A 1 91 ? -5.300 3.574 13.444 1.00 93.75 91 VAL A N 1
ATOM 659 C CA . VAL A 1 91 ? -4.071 3.578 12.636 1.00 93.75 91 VAL A CA 1
ATOM 660 C C . VAL A 1 91 ? -4.220 4.333 11.309 1.00 93.75 91 VAL A C 1
ATOM 662 O O . VAL A 1 91 ? -3.259 4.914 10.822 1.00 93.75 91 VAL A O 1
ATOM 665 N N . LEU A 1 92 ? -5.434 4.404 10.745 1.00 88.38 92 LEU A N 1
ATOM 666 C CA . LEU A 1 92 ? -5.711 5.176 9.524 1.00 88.38 92 LEU A CA 1
ATOM 667 C C . LEU A 1 92 ? -5.645 6.695 9.748 1.00 88.38 92 LEU A C 1
ATOM 669 O O . LEU A 1 92 ? -5.673 7.456 8.786 1.00 88.38 92 LEU A O 1
ATOM 673 N N . GLN A 1 93 ? -5.595 7.140 11.005 1.00 92.31 93 GLN A N 1
ATOM 674 C CA . GLN A 1 93 ? -5.443 8.543 11.393 1.00 92.31 93 GLN A CA 1
ATOM 675 C C . GLN A 1 93 ? -3.999 8.869 11.792 1.00 92.31 93 GLN A C 1
ATOM 677 O O . GLN A 1 93 ? -3.700 10.026 12.088 1.00 92.31 93 GLN A O 1
ATOM 682 N N . ASP A 1 94 ? -3.105 7.873 11.817 1.00 95.69 94 ASP A N 1
ATOM 683 C CA . ASP A 1 94 ? -1.689 8.106 12.072 1.00 95.69 94 ASP A CA 1
ATOM 684 C C . ASP A 1 94 ? -1.105 8.929 10.909 1.00 95.69 94 ASP A C 1
ATOM 686 O O . ASP A 1 94 ? -1.160 8.488 9.756 1.00 95.69 94 ASP A O 1
ATOM 690 N N . PRO A 1 95 ? -0.530 10.117 11.172 1.00 95.25 95 PRO A N 1
ATOM 691 C CA . PRO A 1 95 ? 0.016 10.973 10.121 1.00 95.25 95 PRO A CA 1
ATOM 692 C C . PRO A 1 95 ? 1.130 10.290 9.316 1.00 95.25 95 PRO A C 1
ATOM 694 O O . PRO A 1 95 ? 1.324 10.6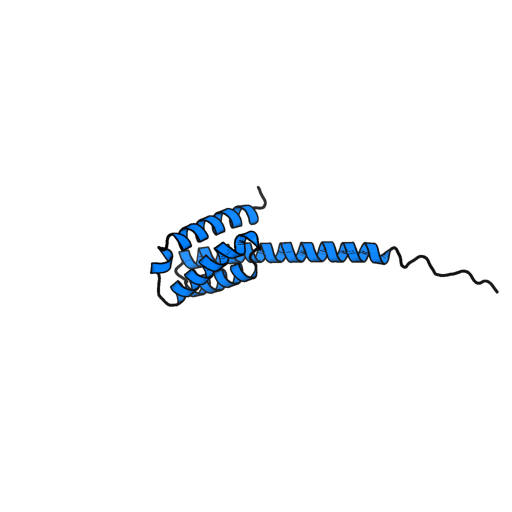10 8.146 1.00 95.25 95 PRO A O 1
ATOM 697 N N . THR A 1 96 ? 1.844 9.335 9.910 1.00 95.88 96 THR A N 1
ATOM 698 C CA . THR A 1 96 ? 2.873 8.533 9.239 1.00 95.88 96 THR A CA 1
ATOM 699 C C . THR A 1 96 ? 2.253 7.611 8.198 1.00 95.88 96 THR A C 1
ATOM 701 O O . THR A 1 96 ? 2.756 7.521 7.079 1.00 95.88 96 THR A O 1
ATOM 704 N N . VAL A 1 97 ? 1.144 6.956 8.551 1.00 94.81 97 VAL A N 1
ATOM 705 C CA . VAL A 1 97 ? 0.412 6.043 7.664 1.00 94.81 97 VAL A CA 1
ATOM 706 C C . VAL A 1 97 ? -0.244 6.820 6.534 1.00 94.81 97 VAL A C 1
ATOM 708 O O . VAL A 1 97 ? -0.129 6.417 5.380 1.00 94.81 97 VAL A O 1
ATOM 711 N N . VAL A 1 98 ? -0.868 7.958 6.847 1.00 94.75 98 VAL A N 1
ATOM 712 C CA . VAL A 1 98 ? -1.471 8.842 5.841 1.00 94.75 98 VAL A CA 1
ATOM 713 C C . VAL A 1 98 ? -0.413 9.328 4.852 1.00 94.75 98 VAL A C 1
ATOM 715 O O . VAL A 1 98 ? -0.576 9.145 3.651 1.00 94.75 98 VAL A O 1
ATOM 718 N N . ALA A 1 99 ? 0.713 9.856 5.339 1.00 96.19 99 ALA A N 1
ATOM 719 C CA . ALA A 1 99 ? 1.771 10.352 4.464 1.00 96.19 99 ALA A CA 1
ATOM 720 C C . ALA A 1 99 ? 2.411 9.239 3.614 1.00 96.19 99 ALA A C 1
ATOM 722 O O . ALA A 1 99 ? 2.800 9.486 2.475 1.00 96.19 99 ALA A O 1
ATOM 723 N N . ALA A 1 100 ? 2.547 8.022 4.153 1.00 94.50 100 ALA A N 1
ATOM 724 C CA . ALA A 1 100 ? 3.018 6.870 3.386 1.00 94.50 100 ALA A CA 1
ATOM 725 C C . ALA A 1 100 ? 2.006 6.451 2.311 1.00 94.50 100 ALA A C 1
ATOM 727 O O . ALA A 1 100 ? 2.402 6.169 1.186 1.00 94.50 100 ALA A O 1
ATOM 728 N N . ALA A 1 101 ? 0.708 6.452 2.627 1.00 92.81 101 ALA A N 1
ATOM 729 C CA . ALA A 1 101 ? -0.345 6.142 1.666 1.00 92.81 101 ALA A CA 1
ATOM 730 C C . ALA A 1 101 ? -0.406 7.169 0.524 1.00 92.81 101 ALA A C 1
ATOM 732 O O . ALA A 1 101 ? -0.519 6.771 -0.632 1.00 92.81 101 ALA A O 1
ATOM 733 N N . GLU A 1 102 ? -0.277 8.464 0.832 1.00 93.31 102 GLU A N 1
ATOM 734 C CA . GLU A 1 102 ? -0.235 9.542 -0.166 1.00 93.31 102 GLU A CA 1
ATOM 735 C C . GLU A 1 102 ? 0.965 9.389 -1.110 1.00 93.31 102 GLU A C 1
ATOM 737 O O . GLU A 1 102 ? 0.787 9.363 -2.327 1.00 93.31 102 GLU A O 1
ATOM 742 N N . ARG A 1 103 ? 2.178 9.195 -0.568 1.00 94.88 103 ARG A N 1
ATOM 743 C CA . ARG A 1 103 ? 3.377 8.951 -1.392 1.00 94.88 103 ARG A CA 1
ATOM 744 C C . ARG A 1 103 ? 3.241 7.696 -2.241 1.00 94.88 103 ARG A C 1
ATOM 746 O O . ARG A 1 103 ? 3.468 7.742 -3.445 1.00 94.88 103 ARG A O 1
ATOM 753 N N . LEU A 1 104 ? 2.804 6.591 -1.633 1.00 93.25 104 LEU A N 1
ATOM 754 C CA . LEU A 1 104 ? 2.603 5.336 -2.346 1.00 93.25 104 LEU A CA 1
ATOM 755 C C . LEU A 1 104 ? 1.598 5.506 -3.484 1.00 93.25 104 LEU A C 1
ATOM 757 O O . LEU A 1 104 ? 1.814 4.959 -4.561 1.00 93.25 104 LEU A O 1
ATOM 761 N N . GLN A 1 105 ? 0.516 6.254 -3.274 1.00 91.75 105 GLN A N 1
ATOM 762 C CA . GLN A 1 105 ? -0.477 6.536 -4.303 1.00 91.75 105 GLN A CA 1
ATOM 763 C C . GLN A 1 105 ? 0.112 7.360 -5.453 1.00 91.75 105 GLN A C 1
ATOM 765 O O . GLN A 1 105 ? -0.068 6.981 -6.613 1.00 91.75 105 GLN A O 1
ATOM 770 N N . ASP A 1 106 ? 0.798 8.460 -5.150 1.00 91.31 106 ASP A N 1
ATOM 771 C CA . ASP A 1 106 ? 1.373 9.355 -6.156 1.00 91.31 106 ASP A CA 1
ATOM 772 C C . ASP A 1 106 ? 2.459 8.653 -6.977 1.00 91.31 106 ASP A C 1
ATOM 774 O O . ASP A 1 106 ? 2.436 8.686 -8.212 1.00 91.31 106 ASP A O 1
ATOM 778 N N . ASP A 1 107 ? 3.351 7.928 -6.308 1.00 92.44 107 ASP A N 1
ATOM 779 C CA . ASP A 1 107 ? 4.428 7.202 -6.967 1.00 92.44 107 ASP A CA 1
ATOM 780 C C . ASP A 1 107 ? 3.903 5.988 -7.740 1.00 92.44 107 ASP A C 1
ATOM 782 O O . ASP A 1 107 ? 4.343 5.725 -8.860 1.00 92.44 107 ASP A O 1
ATOM 786 N N . THR A 1 108 ? 2.903 5.273 -7.205 1.00 90.94 108 THR A N 1
ATOM 787 C CA . THR A 1 108 ? 2.215 4.209 -7.954 1.00 90.94 108 THR A CA 1
ATOM 788 C C . THR A 1 108 ? 1.533 4.794 -9.181 1.00 90.94 108 THR A C 1
ATOM 790 O O . THR A 1 108 ? 1.597 4.199 -10.249 1.00 90.94 108 THR A O 1
ATOM 793 N N . ARG A 1 109 ? 0.912 5.973 -9.093 1.00 88.56 109 ARG A N 1
ATOM 794 C CA . ARG A 1 109 ? 0.310 6.624 -10.260 1.00 88.56 109 ARG A CA 1
ATOM 795 C C . ARG A 1 109 ? 1.362 6.948 -11.317 1.00 88.56 109 ARG A C 1
ATOM 797 O O . ARG A 1 109 ? 1.149 6.611 -12.477 1.00 88.56 109 ARG A O 1
ATOM 804 N N . ALA A 1 110 ? 2.494 7.528 -10.929 1.00 88.50 110 ALA A N 1
ATOM 805 C CA . ALA A 1 110 ? 3.602 7.795 -11.846 1.00 88.50 110 ALA A CA 1
ATOM 806 C C . ALA A 1 110 ? 4.173 6.503 -12.463 1.00 88.50 110 ALA A C 1
ATOM 808 O O . ALA A 1 110 ? 4.550 6.470 -13.633 1.00 88.50 110 ALA A O 1
ATOM 809 N N . LEU A 1 111 ? 4.201 5.414 -11.692 1.00 87.88 111 LEU A N 1
ATOM 810 C CA . LEU A 1 111 ? 4.658 4.105 -12.142 1.00 87.88 111 LEU A CA 1
ATOM 811 C C . LEU A 1 111 ? 3.627 3.390 -13.034 1.00 87.88 111 LEU A C 1
ATOM 813 O O . LEU A 1 111 ? 3.995 2.610 -13.907 1.00 87.88 111 LEU A O 1
ATOM 817 N N . CYS A 1 112 ? 2.336 3.590 -12.831 1.00 85.44 112 CYS A N 1
ATOM 818 C CA . CYS A 1 112 ? 1.299 2.771 -13.457 1.00 85.44 112 CYS A CA 1
ATOM 819 C C . CYS A 1 112 ? 0.548 3.490 -14.581 1.00 85.44 112 CYS A C 1
ATOM 821 O O . CYS A 1 112 ? -0.212 2.837 -15.295 1.00 85.44 112 CYS A O 1
ATOM 823 N N . ASP A 1 113 ? 0.754 4.797 -14.759 1.00 79.94 113 ASP A N 1
ATOM 824 C CA . ASP A 1 113 ? 0.201 5.568 -15.869 1.00 79.94 113 ASP A CA 1
ATOM 825 C C . ASP A 1 113 ? 1.081 5.418 -17.130 1.00 79.94 113 ASP A C 1
ATOM 827 O O . ASP A 1 113 ? 2.217 5.895 -17.157 1.00 79.94 113 ASP A O 1
ATOM 831 N N . PRO A 1 114 ? 0.590 4.761 -18.198 1.00 56.75 114 PRO A N 1
ATOM 832 C CA . PRO A 1 114 ? 1.340 4.596 -19.441 1.00 56.75 114 PRO A CA 1
ATOM 833 C C . PRO A 1 114 ? 1.378 5.868 -20.307 1.00 56.75 114 PRO A C 1
ATOM 835 O O . PRO A 1 114 ? 1.970 5.829 -21.385 1.00 56.75 114 PRO A O 1
ATOM 838 N N . THR A 1 115 ? 0.713 6.956 -19.896 1.00 56.50 115 THR A N 1
ATOM 839 C CA . THR A 1 115 ? 0.570 8.199 -20.678 1.00 56.50 115 THR A CA 1
ATOM 840 C C . THR A 1 115 ? 1.407 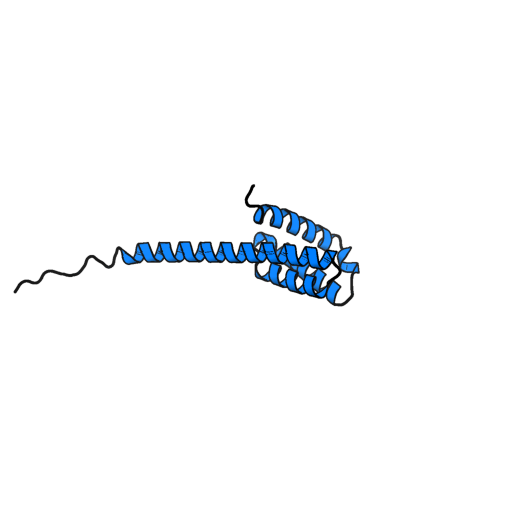9.379 -20.183 1.00 56.50 115 THR A C 1
ATOM 842 O O . THR A 1 115 ? 1.255 10.472 -20.732 1.00 56.50 115 THR A O 1
ATOM 845 N N . GLY A 1 116 ? 2.276 9.165 -19.187 1.00 48.47 116 GLY A N 1
ATOM 846 C CA . GLY A 1 116 ? 3.251 10.168 -18.735 1.00 48.47 116 GLY A CA 1
ATOM 847 C C . GLY A 1 116 ? 4.105 10.745 -19.862 1.00 48.47 116 GLY A C 1
ATOM 848 O O . GLY A 1 116 ? 4.518 9.970 -20.756 1.00 48.47 116 GLY A O 1
#

pLDDT: mean 82.86, std 17.09, range [38.56, 97.62]

Secondary structure (DSSP, 8-state):
-------SSSHHHHHHHHHHHHHHHHHHHHHHHHHHHHHHHHHHHHHHTT-HHHHHHHHHHHHHH--TTTHHHHHHHHHHHHHHHTT--GGGG-HHHHHHHHHHHHHHHHHH-TT-

Or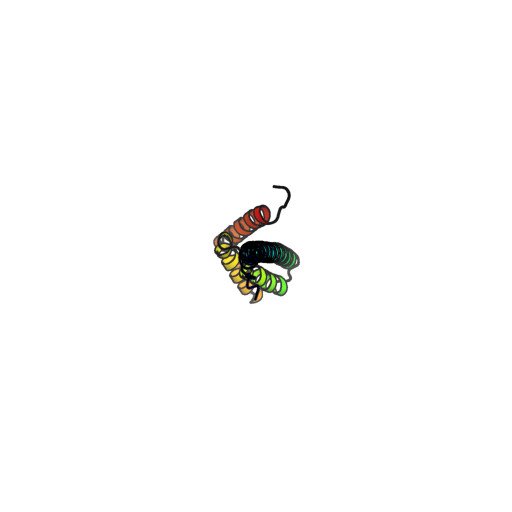ganism: NCBI:txid1670830

Radius of gyration: 22.45 Å; chains: 1; bounding box: 57×49×62 Å